Protein AF-A0A1H6BAW7-F1 (afdb_monomer_lite)

Radius of gyration: 17.95 Å; chains: 1; bounding box: 49×38×57 Å

Secondary structure (DSSP, 8-state):
-PPP---PPPP----S-----PPPHHHHHHHHHHHTT--S-TT-HHHHHSTTTTBTTB-SS--HHHHHHHHHHHHHTHHHHSSSS--HHHHHHHHHHHHHHHHHHTSTTSHHHHTT-S-HHHHHHHHHHHHHHHHHHHHHHT-TT-HHHHTHHHHHHHHHTT-

pLDDT: mean 87.82, std 19.39, range [33.88, 98.81]

Foldseek 3Di:
DDDDDDDDDDDDDDDDDDDDPQQALVNLLQLLCLQLVNHPPCVPPSVCVAPVNCVVVPPLDDDCVNLVSLVSSCVNCLVQLQDPDHDPSSVCSLVSNLVLLCQQQPDCPHVCNVVVSADPVRSVVSVLSSCLSVQLSVQSNVHPDSNCVSCVSVVVVCVVVVD

Structure (mmCIF, N/CA/C/O backbone):
data_AF-A0A1H6BAW7-F1
#
_entry.id   AF-A0A1H6BAW7-F1
#
loop_
_atom_site.group_PDB
_atom_site.id
_atom_site.type_symbol
_atom_site.label_atom_id
_atom_site.label_alt_id
_atom_site.label_comp_id
_atom_site.label_asym_id
_atom_site.label_entity_id
_atom_site.label_seq_id
_atom_site.pdbx_PDB_ins_code
_atom_site.Cartn_x
_atom_site.Cartn_y
_atom_site.Cartn_z
_atom_site.occupancy
_atom_site.B_iso_or_equiv
_atom_site.auth_seq_id
_atom_site.auth_comp_id
_atom_site.auth_asym_id
_atom_site.auth_atom_id
_atom_site.pdbx_PDB_model_num
ATOM 1 N N . MET A 1 1 ? 32.648 12.060 36.533 1.00 38.03 1 MET A N 1
ATOM 2 C CA . MET A 1 1 ? 31.286 12.636 36.517 1.00 38.03 1 MET A CA 1
ATOM 3 C C . MET A 1 1 ? 30.901 12.832 35.062 1.00 38.03 1 MET A C 1
ATOM 5 O O . MET A 1 1 ? 31.562 13.593 34.372 1.00 38.03 1 MET A O 1
ATOM 9 N N . ASN A 1 2 ? 29.931 12.046 34.593 1.00 34.12 2 ASN A N 1
ATOM 10 C CA . ASN A 1 2 ? 29.492 11.979 33.199 1.00 34.12 2 ASN A CA 1
ATOM 11 C C . ASN A 1 2 ? 28.632 13.197 32.838 1.00 34.12 2 ASN A C 1
ATOM 13 O O . ASN A 1 2 ? 27.555 13.373 33.407 1.00 34.12 2 ASN A O 1
ATOM 17 N N . GLY A 1 3 ? 29.090 14.001 31.878 1.00 37.56 3 GLY A N 1
ATOM 18 C CA . GLY A 1 3 ? 28.282 15.005 31.187 1.00 37.56 3 GLY A CA 1
ATOM 19 C C . GLY A 1 3 ? 27.719 14.408 29.900 1.00 37.56 3 GLY A C 1
ATOM 20 O O . GLY A 1 3 ? 28.471 13.902 29.074 1.00 37.56 3 GLY A O 1
ATOM 21 N N . ARG A 1 4 ? 26.391 14.416 29.766 1.00 41.66 4 ARG A N 1
ATOM 22 C CA . ARG A 1 4 ? 25.640 13.864 28.631 1.00 41.66 4 ARG A CA 1
ATOM 23 C C . ARG A 1 4 ? 25.943 14.640 27.347 1.00 41.66 4 ARG A C 1
ATOM 25 O O . ARG A 1 4 ? 25.762 15.853 27.308 1.00 41.66 4 ARG A O 1
ATOM 32 N N . GLN A 1 5 ? 26.334 13.919 26.302 1.00 40.78 5 GLN A N 1
ATOM 33 C CA . GLN A 1 5 ? 26.419 14.414 24.932 1.00 40.78 5 GLN A CA 1
ATOM 34 C C . GLN A 1 5 ? 25.052 14.194 24.273 1.00 40.78 5 GLN A C 1
ATOM 36 O O . GLN A 1 5 ? 24.594 13.063 24.121 1.00 40.78 5 GLN A O 1
ATOM 41 N N . THR A 1 6 ? 24.360 15.283 23.959 1.00 44.81 6 THR A N 1
ATOM 42 C CA . THR A 1 6 ? 23.111 15.291 23.199 1.00 44.81 6 THR A CA 1
ATOM 43 C C . THR A 1 6 ? 23.438 15.201 21.710 1.00 44.81 6 THR A C 1
ATOM 45 O O . THR A 1 6 ? 23.947 16.151 21.120 1.00 44.81 6 THR A O 1
ATOM 48 N N . ALA A 1 7 ? 23.146 14.062 21.084 1.00 35.69 7 ALA A N 1
ATOM 49 C CA . ALA A 1 7 ? 23.177 13.944 19.632 1.00 35.69 7 ALA A CA 1
ATOM 50 C C . ALA A 1 7 ? 21.877 14.534 19.059 1.00 35.69 7 ALA A C 1
ATOM 52 O O . ALA A 1 7 ? 20.829 13.897 19.079 1.00 35.69 7 ALA A O 1
ATOM 53 N N . ARG A 1 8 ? 21.941 15.785 18.590 1.00 39.53 8 ARG A N 1
ATOM 54 C CA . ARG A 1 8 ? 20.964 16.342 17.645 1.00 39.53 8 ARG A CA 1
ATOM 55 C C . ARG A 1 8 ? 21.322 15.814 16.255 1.00 39.53 8 ARG A C 1
ATOM 57 O O . ARG A 1 8 ? 22.422 16.091 15.784 1.00 39.53 8 ARG A O 1
ATOM 64 N N . GLN A 1 9 ? 20.424 15.063 15.622 1.00 36.38 9 GLN A N 1
ATOM 65 C CA . GLN A 1 9 ? 20.520 14.765 14.190 1.00 36.38 9 GLN A CA 1
ATOM 66 C C . GLN A 1 9 ? 20.111 15.997 13.362 1.00 36.38 9 GLN A C 1
ATOM 68 O O . GLN A 1 9 ? 19.348 16.833 13.858 1.00 36.38 9 GLN A O 1
ATOM 73 N N . PRO A 1 10 ?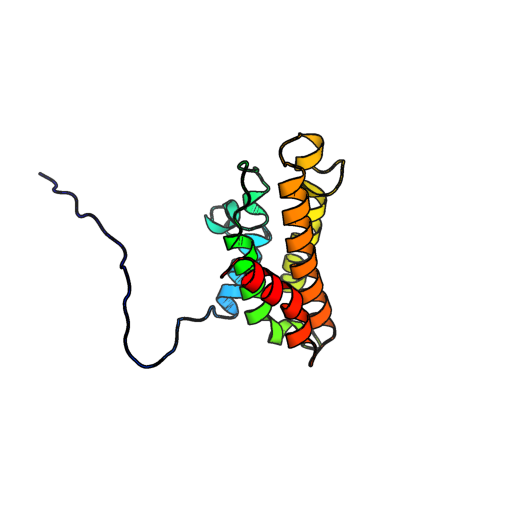 20.690 16.181 12.164 1.00 33.88 10 PRO A N 1
ATOM 74 C CA . PRO A 1 10 ? 20.901 17.507 11.609 1.00 33.88 10 PRO A CA 1
ATOM 75 C C . PRO A 1 10 ? 19.696 18.026 10.829 1.00 33.88 10 PRO A C 1
ATOM 77 O O . PRO A 1 10 ? 19.089 17.332 10.022 1.00 33.88 10 PRO A O 1
ATOM 80 N N . PHE A 1 11 ? 19.433 19.307 11.052 1.00 39.78 11 PHE A N 1
ATOM 81 C CA . PHE A 1 11 ? 18.702 20.209 10.176 1.00 39.78 11 PHE A CA 1
ATOM 82 C C . PHE A 1 11 ? 19.578 20.452 8.930 1.00 39.78 11 PHE A C 1
ATOM 84 O O . PHE A 1 11 ? 20.704 20.931 9.078 1.00 39.78 11 PHE A O 1
ATOM 91 N N . CYS A 1 12 ? 19.115 20.116 7.725 1.00 34.16 12 CYS A N 1
ATOM 92 C CA . CYS A 1 12 ? 19.874 20.327 6.486 1.00 34.16 12 CYS A CA 1
ATOM 93 C C . CYS A 1 12 ? 19.306 21.514 5.690 1.00 34.16 12 CYS A C 1
ATOM 95 O O . CYS A 1 12 ? 18.130 21.524 5.340 1.00 34.16 12 CYS A O 1
ATOM 97 N N . LEU A 1 13 ? 20.164 22.498 5.389 1.00 35.72 13 LEU A N 1
ATOM 98 C CA . LEU A 1 13 ? 19.946 23.573 4.411 1.00 35.72 13 LEU A CA 1
ATOM 99 C C . LEU A 1 13 ? 21.027 23.501 3.307 1.00 35.72 13 LEU A C 1
ATOM 101 O O . LEU A 1 13 ? 22.127 23.010 3.544 1.00 35.72 13 LEU A O 1
ATOM 105 N N . HIS A 1 14 ? 20.641 23.979 2.119 1.00 42.78 14 HIS A N 1
ATOM 106 C CA . HIS A 1 14 ? 21.155 23.787 0.746 1.00 42.78 14 HIS A CA 1
ATOM 107 C C . HIS A 1 14 ? 22.642 24.066 0.413 1.00 42.78 14 HIS A C 1
ATOM 109 O O . HIS A 1 14 ? 23.228 24.979 0.985 1.00 42.78 14 HIS A O 1
ATOM 115 N N . HIS A 1 15 ? 23.180 23.403 -0.635 1.00 38.00 15 HIS A N 1
ATOM 116 C CA . HIS A 1 15 ? 23.532 23.991 -1.959 1.00 38.00 15 HIS A CA 1
ATOM 117 C C . HIS A 1 15 ? 24.137 22.938 -2.936 1.00 38.00 15 HIS A C 1
ATOM 119 O O . HIS A 1 15 ? 25.044 22.207 -2.561 1.00 38.00 15 HIS A O 1
ATOM 125 N N . GLU A 1 16 ? 23.655 22.951 -4.191 1.00 40.66 16 GLU A N 1
ATOM 126 C CA . GLU A 1 16 ? 24.302 22.521 -5.460 1.00 40.66 16 GLU A CA 1
ATOM 127 C C . GLU A 1 16 ? 24.572 21.022 -5.758 1.00 40.66 16 GLU A C 1
ATOM 129 O O . GLU A 1 16 ? 25.552 20.441 -5.306 1.00 40.66 16 GLU A O 1
ATOM 134 N N . GLY A 1 17 ? 23.774 20.452 -6.682 1.00 37.72 17 GLY A N 1
ATOM 135 C CA . GLY A 1 17 ? 24.146 19.291 -7.515 1.00 37.72 17 GLY A CA 1
ATOM 136 C C . GLY A 1 17 ? 23.618 17.929 -7.045 1.00 37.72 17 GLY A C 1
ATOM 137 O O . GLY A 1 17 ? 24.345 17.146 -6.445 1.00 37.72 17 GLY A O 1
ATOM 138 N N . GLU A 1 18 ? 22.352 17.643 -7.348 1.00 39.22 18 GLU A N 1
ATOM 139 C CA . GLU A 1 18 ? 21.576 16.454 -6.959 1.00 39.22 18 GLU A CA 1
ATOM 140 C C . GLU A 1 18 ? 22.231 15.091 -7.268 1.00 39.22 18 GLU A C 1
ATOM 142 O O . GLU A 1 18 ? 22.489 14.744 -8.418 1.00 39.22 18 GLU A O 1
ATOM 147 N N . ARG A 1 19 ? 22.331 14.238 -6.242 1.00 40.66 19 ARG A N 1
ATOM 148 C CA . ARG A 1 19 ? 21.315 13.193 -6.025 1.00 40.66 19 ARG A CA 1
ATOM 149 C C . ARG A 1 19 ? 20.984 13.103 -4.540 1.00 40.66 19 ARG A C 1
ATOM 151 O O . ARG A 1 19 ? 21.831 12.760 -3.721 1.00 40.66 19 ARG A O 1
ATOM 158 N N . ILE A 1 20 ? 19.728 13.410 -4.234 1.00 52.44 20 ILE A N 1
ATOM 159 C CA . ILE A 1 20 ? 19.008 12.911 -3.062 1.00 52.44 20 ILE A CA 1
ATOM 160 C C . ILE A 1 20 ? 19.180 11.385 -3.086 1.00 52.44 20 ILE A C 1
ATOM 162 O O . ILE A 1 20 ? 19.072 10.792 -4.161 1.00 52.44 20 ILE A O 1
ATOM 166 N N . CYS A 1 21 ? 19.534 10.756 -1.963 1.00 47.44 21 CYS A N 1
ATOM 167 C CA . CYS A 1 21 ? 19.639 9.298 -1.877 1.00 47.44 21 CYS A CA 1
ATOM 168 C C . CYS A 1 21 ? 18.256 8.685 -2.143 1.00 47.44 21 CYS A C 1
ATOM 170 O O . CYS A 1 21 ? 17.476 8.510 -1.216 1.00 47.44 21 CYS A O 1
ATOM 172 N N . ALA A 1 22 ? 17.935 8.445 -3.412 1.00 76.12 22 ALA A N 1
ATOM 173 C CA . ALA A 1 22 ? 16.733 7.743 -3.822 1.00 76.12 22 ALA A CA 1
ATOM 174 C C . ALA A 1 22 ? 16.819 6.302 -3.310 1.00 76.12 22 ALA A C 1
ATOM 176 O O . ALA A 1 22 ? 17.879 5.678 -3.433 1.00 76.12 22 ALA A O 1
ATOM 177 N N . MET A 1 23 ? 15.718 5.803 -2.743 1.00 90.56 23 MET A N 1
ATOM 178 C CA . MET A 1 23 ? 15.564 4.409 -2.334 1.00 90.56 23 MET A CA 1
ATOM 179 C C . MET A 1 23 ? 16.001 3.480 -3.476 1.00 90.56 23 MET A C 1
ATOM 181 O O . MET A 1 23 ? 15.563 3.616 -4.621 1.00 90.56 23 MET A O 1
ATOM 185 N N . THR A 1 24 ? 16.899 2.545 -3.181 1.00 95.56 24 THR A N 1
ATOM 186 C CA . THR A 1 24 ? 17.325 1.521 -4.144 1.00 95.56 24 THR A CA 1
ATOM 187 C C . THR A 1 24 ? 16.257 0.436 -4.296 1.00 95.56 24 THR A C 1
ATOM 189 O O . THR A 1 24 ? 15.392 0.270 -3.437 1.00 95.56 24 THR A O 1
ATOM 192 N N . LYS A 1 25 ? 16.315 -0.358 -5.374 1.00 95.12 25 LYS A N 1
ATOM 193 C CA . LYS A 1 25 ? 15.367 -1.470 -5.578 1.00 95.12 25 LYS A CA 1
ATOM 194 C C . LYS A 1 25 ? 15.475 -2.524 -4.480 1.00 95.12 25 LYS A C 1
ATOM 196 O O . LYS A 1 25 ? 14.470 -3.101 -4.080 1.00 95.12 25 LYS A O 1
ATOM 201 N N . GLU A 1 26 ? 16.684 -2.793 -4.005 1.00 95.31 26 GLU A N 1
ATOM 202 C CA . GLU A 1 26 ? 16.945 -3.718 -2.908 1.00 95.31 26 GLU A CA 1
ATOM 203 C C . GLU A 1 26 ? 16.327 -3.204 -1.603 1.00 95.31 26 GLU A C 1
ATOM 205 O O . GLU A 1 26 ? 15.598 -3.944 -0.946 1.00 95.31 26 GLU A O 1
ATOM 210 N N . GLU A 1 27 ? 16.532 -1.926 -1.269 1.00 95.12 27 GLU A N 1
ATOM 211 C CA . GLU A 1 27 ? 15.889 -1.294 -0.109 1.00 95.12 27 GLU A CA 1
ATOM 212 C C . GLU A 1 27 ? 14.360 -1.310 -0.231 1.00 95.12 27 GLU A C 1
ATOM 214 O O . GLU A 1 27 ? 13.681 -1.660 0.733 1.00 95.12 27 GLU A O 1
ATOM 219 N N . ALA A 1 28 ? 13.814 -1.024 -1.417 1.00 97.06 28 ALA A N 1
ATOM 220 C CA . ALA A 1 28 ? 12.377 -1.069 -1.671 1.00 97.06 28 ALA A CA 1
ATOM 221 C C . ALA A 1 28 ? 11.790 -2.467 -1.429 1.00 97.06 28 ALA A C 1
ATOM 223 O O . ALA A 1 28 ? 10.727 -2.593 -0.824 1.00 97.06 28 ALA A O 1
ATOM 224 N N . LYS A 1 29 ? 12.489 -3.531 -1.847 1.00 96.75 29 LYS A N 1
ATOM 225 C CA . LYS A 1 29 ? 12.070 -4.920 -1.589 1.00 96.75 29 LYS A CA 1
ATOM 226 C C . LYS A 1 29 ? 12.093 -5.251 -0.097 1.00 96.75 29 LYS A C 1
ATOM 228 O O . LYS A 1 29 ? 11.137 -5.845 0.398 1.00 96.75 29 LYS A O 1
ATOM 233 N N . GLU A 1 30 ? 13.138 -4.862 0.629 1.00 95.62 30 GLU A N 1
ATOM 234 C CA . GLU A 1 30 ? 13.229 -5.120 2.073 1.00 95.62 30 GLU A CA 1
ATOM 235 C C . GLU A 1 30 ? 12.175 -4.342 2.873 1.00 95.62 30 GLU A C 1
ATOM 237 O O . GLU A 1 30 ? 11.533 -4.887 3.780 1.00 95.62 30 GLU A O 1
ATOM 242 N N . LEU A 1 31 ? 11.919 -3.087 2.497 1.00 96.25 31 LEU A N 1
ATOM 243 C CA . LEU A 1 31 ? 10.838 -2.302 3.084 1.00 96.25 31 LEU A CA 1
ATOM 244 C C . LEU A 1 31 ? 9.479 -2.913 2.747 1.00 96.25 31 LEU A C 1
ATOM 246 O O 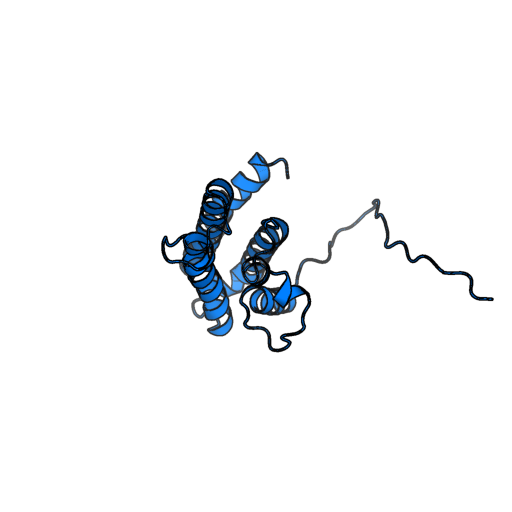. LEU A 1 31 ? 8.678 -3.128 3.655 1.00 96.25 31 LEU A O 1
ATOM 250 N N . LEU A 1 32 ? 9.232 -3.300 1.493 1.00 97.81 32 LEU A N 1
ATOM 251 C CA . LEU A 1 32 ? 7.986 -3.957 1.096 1.00 97.81 32 LEU A CA 1
ATOM 252 C C . LEU A 1 32 ? 7.693 -5.184 1.973 1.00 97.81 32 LEU A C 1
ATOM 254 O O . LEU A 1 32 ? 6.580 -5.328 2.486 1.00 97.81 32 LEU A O 1
ATOM 258 N N . LYS A 1 33 ? 8.705 -6.025 2.223 1.00 97.00 33 LYS A N 1
ATOM 259 C CA . LYS A 1 33 ? 8.591 -7.174 3.134 1.00 97.00 33 LYS A CA 1
ATOM 260 C C . LYS A 1 33 ? 8.242 -6.752 4.561 1.00 97.00 33 LYS A C 1
ATOM 262 O O . LYS A 1 33 ? 7.402 -7.398 5.190 1.00 97.00 33 LYS A O 1
ATOM 267 N N . CYS A 1 34 ? 8.839 -5.675 5.078 1.00 96.38 34 CYS A N 1
ATOM 268 C CA . CYS A 1 34 ? 8.486 -5.133 6.394 1.00 96.38 34 CYS A CA 1
ATOM 269 C C . CYS A 1 34 ? 7.013 -4.703 6.449 1.00 96.38 34 CYS A C 1
ATOM 271 O O . CYS A 1 34 ? 6.301 -5.090 7.376 1.00 96.38 34 CYS A O 1
ATOM 273 N N . HIS A 1 35 ? 6.535 -3.959 5.446 1.00 97.25 35 HIS A N 1
ATOM 274 C CA . HIS A 1 35 ? 5.139 -3.514 5.376 1.00 97.25 35 HIS A CA 1
ATOM 275 C C . HIS A 1 35 ? 4.147 -4.676 5.229 1.00 97.25 35 HIS A C 1
ATOM 277 O O . HIS A 1 35 ? 3.013 -4.552 5.689 1.00 97.25 35 HIS A O 1
ATOM 283 N N . ALA A 1 36 ? 4.570 -5.788 4.623 1.00 96.88 36 ALA A N 1
ATOM 284 C CA . ALA A 1 36 ? 3.746 -6.962 4.343 1.00 96.88 36 ALA A CA 1
ATOM 285 C C . ALA A 1 36 ? 3.757 -8.048 5.437 1.00 96.88 36 ALA A C 1
ATOM 287 O O . ALA A 1 36 ? 3.129 -9.089 5.252 1.00 96.88 36 ALA A O 1
ATOM 288 N N . PHE A 1 37 ? 4.470 -7.851 6.553 1.00 92.88 37 PHE A N 1
ATOM 289 C CA . PHE A 1 37 ? 4.779 -8.917 7.523 1.00 92.88 37 PHE A CA 1
ATOM 290 C C . PHE A 1 37 ? 5.497 -10.142 6.915 1.00 92.88 37 PHE A C 1
ATOM 292 O O . PHE A 1 37 ? 5.344 -11.263 7.400 1.00 92.88 37 PHE A O 1
ATOM 299 N N . ALA A 1 38 ? 6.299 -9.936 5.872 1.00 91.12 38 ALA A N 1
ATOM 300 C CA . ALA A 1 38 ? 7.040 -10.992 5.180 1.00 91.12 38 ALA A CA 1
ATOM 301 C C . ALA A 1 38 ? 8.557 -10.949 5.441 1.00 91.12 38 ALA A C 1
ATOM 303 O O . ALA A 1 38 ? 9.295 -11.761 4.896 1.00 91.12 38 ALA A O 1
ATOM 304 N N . HIS A 1 39 ? 9.036 -9.996 6.245 1.00 88.06 39 HIS A N 1
ATOM 305 C CA . HIS A 1 39 ? 10.458 -9.843 6.546 1.00 88.06 39 HIS A CA 1
ATOM 306 C C . HIS A 1 39 ? 10.928 -10.859 7.603 1.00 88.06 39 HIS A C 1
ATOM 308 O O . HIS A 1 39 ? 10.250 -11.077 8.608 1.00 88.06 39 HIS A O 1
ATOM 314 N N . ASP A 1 40 ? 12.118 -11.437 7.414 1.00 83.00 40 ASP A N 1
ATOM 315 C CA . ASP A 1 40 ? 12.655 -12.501 8.282 1.00 83.00 40 ASP A CA 1
ATOM 316 C C . ASP A 1 40 ? 12.933 -12.024 9.717 1.00 83.00 40 ASP A C 1
ATOM 318 O O . ASP A 1 40 ? 12.764 -12.759 10.692 1.00 83.00 40 ASP A O 1
ATOM 322 N N . ASN A 1 41 ? 13.366 -10.769 9.863 1.00 83.62 41 ASN A N 1
ATOM 323 C CA . ASN A 1 41 ? 13.563 -10.150 11.171 1.00 83.62 41 ASN A CA 1
ATOM 324 C C . ASN A 1 41 ? 12.243 -9.611 11.745 1.00 83.62 41 ASN A C 1
ATOM 326 O O . ASN A 1 41 ? 11.899 -8.447 11.525 1.00 83.62 41 ASN A O 1
ATOM 330 N N . ILE A 1 42 ? 11.567 -10.442 12.539 1.00 74.38 42 ILE A N 1
ATOM 331 C CA . ILE A 1 42 ? 10.304 -10.113 13.221 1.00 74.38 42 ILE A CA 1
ATOM 332 C C . ILE A 1 42 ? 10.410 -8.980 14.254 1.00 74.38 42 ILE A C 1
ATOM 334 O O . ILE A 1 42 ? 9.401 -8.378 14.614 1.00 74.38 42 ILE A O 1
ATOM 338 N N . GLU A 1 43 ? 11.623 -8.669 14.716 1.00 74.94 43 GLU A N 1
ATOM 339 C CA . GLU A 1 43 ? 11.890 -7.600 15.686 1.00 74.94 43 GLU A CA 1
ATOM 340 C C . GLU A 1 43 ? 12.235 -6.264 15.009 1.00 74.94 43 GLU A C 1
ATOM 342 O O . GLU A 1 43 ? 12.532 -5.280 15.689 1.00 74.94 43 GLU A O 1
ATOM 347 N N . SER A 1 44 ? 12.204 -6.205 13.671 1.00 78.38 44 SER A N 1
ATOM 348 C CA . SER A 1 44 ? 12.377 -4.957 12.926 1.00 78.38 44 SER A CA 1
ATOM 349 C C . SER A 1 44 ? 11.347 -3.922 13.386 1.00 78.38 44 SER A C 1
ATOM 351 O O . SER A 1 44 ? 10.136 -4.165 13.345 1.00 78.38 44 SER A O 1
ATOM 353 N N . GLU A 1 45 ? 11.820 -2.736 13.780 1.00 83.94 45 GLU A N 1
ATOM 354 C CA . GLU A 1 45 ? 10.953 -1.603 14.125 1.00 83.94 45 GLU A CA 1
ATOM 355 C C . GLU A 1 45 ? 9.972 -1.309 12.985 1.00 83.94 45 GLU A C 1
ATOM 357 O O . GLU A 1 45 ? 8.783 -1.084 13.221 1.00 83.94 45 GLU A O 1
ATOM 362 N N . LYS A 1 46 ? 10.438 -1.436 11.736 1.00 88.00 46 LYS A N 1
ATOM 363 C CA . LYS A 1 46 ? 9.608 -1.203 10.561 1.00 88.00 46 LYS A CA 1
ATOM 364 C C . LYS A 1 46 ? 8.554 -2.281 10.337 1.00 88.00 46 LYS A C 1
ATOM 366 O O . LYS A 1 46 ? 7.480 -1.976 9.840 1.00 88.00 46 LYS A O 1
ATOM 371 N N . MET A 1 47 ? 8.799 -3.520 10.750 1.00 86.50 47 MET A N 1
ATOM 372 C CA . MET A 1 47 ? 7.782 -4.572 10.677 1.00 86.50 47 MET A CA 1
ATOM 373 C C . MET A 1 47 ? 6.650 -4.327 11.683 1.00 86.50 47 MET A C 1
ATOM 375 O O . MET A 1 47 ? 5.487 -4.577 11.383 1.00 86.50 47 MET A O 1
ATOM 379 N N . ARG A 1 48 ? 6.969 -3.773 12.860 1.00 86.94 48 ARG A N 1
ATOM 380 C CA . ARG A 1 48 ? 5.967 -3.409 13.876 1.00 86.94 48 ARG A CA 1
ATOM 381 C C . ARG A 1 48 ? 5.206 -2.132 13.527 1.00 86.94 48 ARG A C 1
ATOM 383 O O . ARG A 1 48 ? 4.026 -2.039 13.842 1.00 86.94 48 ARG A O 1
ATOM 390 N N . GLY A 1 49 ? 5.880 -1.157 12.920 1.00 90.31 49 GLY A N 1
ATOM 391 C CA . GLY A 1 49 ? 5.327 0.169 12.632 1.00 90.31 49 GLY A CA 1
ATOM 392 C C . GLY A 1 49 ? 4.920 0.417 11.180 1.00 90.31 49 GLY A C 1
ATOM 393 O O . GLY A 1 49 ? 4.380 1.480 10.907 1.00 90.31 49 GLY A O 1
ATOM 394 N N . GLY A 1 50 ? 5.190 -0.508 10.255 1.00 94.69 50 GLY A N 1
ATOM 395 C CA . GLY A 1 50 ? 4.867 -0.387 8.829 1.00 94.69 50 GLY A CA 1
ATOM 396 C C . GLY A 1 50 ? 3.366 -0.472 8.548 1.00 94.69 50 GLY A C 1
ATOM 397 O O . GLY A 1 50 ? 2.555 -0.526 9.465 1.00 94.69 50 GLY A O 1
ATOM 398 N N . PHE A 1 51 ? 2.970 -0.523 7.277 1.00 97.81 51 PHE A N 1
ATOM 399 C CA . PHE A 1 51 ? 1.556 -0.375 6.899 1.00 97.81 51 PHE A CA 1
ATOM 400 C C . PHE A 1 51 ? 0.624 -1.450 7.488 1.00 97.81 51 PHE A C 1
ATOM 402 O O . PHE A 1 51 ? -0.414 -1.110 8.044 1.00 97.81 51 PHE A O 1
ATOM 409 N N . LEU A 1 52 ? 0.975 -2.742 7.436 1.00 97.38 52 LEU A N 1
ATOM 410 C CA . LEU A 1 52 ? 0.205 -3.757 8.175 1.00 97.38 52 LEU A CA 1
ATOM 411 C C . LEU A 1 52 ? 0.515 -3.744 9.680 1.00 97.38 52 LEU A C 1
ATOM 413 O O . LEU A 1 52 ? -0.365 -4.041 10.489 1.00 97.38 52 LEU A O 1
ATOM 417 N N . GLY A 1 53 ? 1.743 -3.367 10.046 1.00 95.50 53 GLY A N 1
ATOM 418 C CA . GLY A 1 53 ? 2.202 -3.202 11.428 1.00 95.50 53 GLY A CA 1
ATOM 419 C C . GLY A 1 53 ? 1.309 -2.269 12.244 1.00 95.50 53 GLY A C 1
ATOM 420 O O . GLY A 1 53 ? 0.809 -2.654 13.300 1.00 95.50 53 GLY A O 1
ATOM 421 N N . MET A 1 54 ? 1.006 -1.087 11.700 1.00 96.25 54 MET A N 1
ATOM 422 C CA . MET A 1 54 ? 0.157 -0.085 12.349 1.00 96.25 54 MET A CA 1
ATOM 423 C C . MET A 1 54 ? -1.282 -0.564 12.568 1.00 96.25 54 MET A C 1
ATOM 425 O O . MET A 1 54 ? -1.970 -0.030 13.432 1.00 96.25 54 MET A O 1
ATOM 429 N N . LEU A 1 55 ? -1.742 -1.575 11.821 1.00 96.88 55 LEU A N 1
ATOM 430 C CA . LEU A 1 55 ? -3.077 -2.159 11.962 1.00 96.88 55 LEU A CA 1
ATOM 431 C C . LEU A 1 55 ? -3.115 -3.295 12.997 1.00 96.88 55 LEU A C 1
ATOM 433 O O . LEU A 1 55 ? -4.204 -3.730 13.388 1.00 96.88 55 LEU A O 1
ATOM 437 N N . ARG A 1 56 ? -1.959 -3.811 13.448 1.00 91.69 56 ARG A N 1
ATOM 438 C CA . ARG A 1 56 ? -1.904 -4.974 14.344 1.00 91.69 56 ARG A CA 1
ATOM 439 C C . ARG A 1 56 ? -0.671 -4.991 15.279 1.00 91.69 56 ARG A C 1
ATOM 441 O O . ARG A 1 56 ? 0.369 -5.529 14.901 1.00 91.69 56 ARG A O 1
ATOM 448 N N . PRO A 1 57 ? -0.825 -4.584 16.557 1.00 92.56 57 PRO A N 1
ATOM 449 C CA . PRO A 1 57 ? -2.040 -4.023 17.150 1.00 92.56 57 PRO A CA 1
ATOM 450 C C . PRO A 1 57 ? -2.323 -2.617 16.611 1.00 92.56 57 PRO A C 1
ATOM 452 O O . PRO A 1 57 ? -1.398 -1.841 16.402 1.00 92.56 57 PRO A O 1
ATOM 455 N N . PHE A 1 58 ? -3.603 -2.282 16.434 1.00 96.50 58 PHE A N 1
ATOM 456 C CA . PHE A 1 58 ? -3.987 -0.931 16.036 1.00 96.50 58 PHE A CA 1
ATOM 457 C C . PHE A 1 58 ? -3.740 0.064 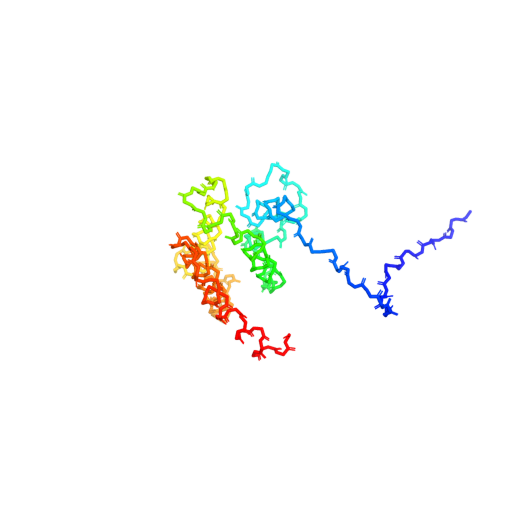17.174 1.00 96.50 58 PHE A C 1
ATOM 459 O O . PHE A 1 58 ? -4.233 -0.129 18.287 1.00 96.50 58 PHE A O 1
ATOM 466 N N . GLY A 1 59 ? -2.963 1.111 16.887 1.00 94.31 59 GLY A N 1
ATOM 467 C CA . GLY A 1 59 ? -2.559 2.132 17.860 1.00 94.31 59 GLY A CA 1
ATOM 468 C C . GLY A 1 59 ? -3.562 3.271 18.062 1.00 94.31 59 GLY A C 1
ATOM 469 O O . GLY A 1 59 ? -3.315 4.138 18.894 1.00 94.31 59 GLY A O 1
ATOM 470 N N . GLY A 1 60 ? -4.673 3.281 17.319 1.00 95.94 60 GLY A N 1
ATOM 471 C CA . GLY A 1 60 ? -5.692 4.336 17.362 1.00 95.94 60 GLY A CA 1
ATOM 472 C C . GLY A 1 60 ? -5.535 5.407 16.282 1.00 95.94 60 GLY A C 1
ATOM 473 O O . GLY A 1 60 ? -6.499 6.113 16.002 1.00 95.94 60 GLY A O 1
ATOM 474 N N . GLU A 1 61 ? -4.374 5.493 15.629 1.00 96.50 61 GLU A N 1
ATOM 475 C CA . GLU A 1 61 ? -4.110 6.438 14.541 1.00 96.50 61 GLU A CA 1
ATOM 476 C C . GLU A 1 61 ? -3.513 5.746 13.314 1.00 96.50 61 GLU A C 1
ATOM 478 O O . GLU A 1 61 ? -2.852 4.710 13.420 1.00 96.50 61 GLU A O 1
ATOM 483 N N . LEU A 1 62 ? -3.770 6.336 12.147 1.00 97.88 62 LEU A N 1
ATOM 484 C CA . LEU A 1 62 ? -3.189 5.929 10.875 1.00 97.88 62 LEU A CA 1
ATOM 485 C C . LEU A 1 62 ? -1.983 6.814 10.581 1.00 97.88 62 LEU A C 1
ATOM 487 O O . LEU A 1 62 ? -2.096 8.037 10.576 1.00 97.88 62 LEU A O 1
ATOM 491 N N . ASP A 1 63 ? -0.838 6.195 10.319 1.00 97.12 63 ASP A N 1
ATOM 492 C CA . ASP A 1 63 ? 0.373 6.921 9.956 1.00 97.12 63 ASP A CA 1
ATOM 493 C C . ASP A 1 63 ? 0.492 7.011 8.431 1.00 97.12 63 ASP A C 1
ATOM 495 O O . ASP A 1 63 ? 0.952 6.075 7.774 1.00 97.12 63 ASP A O 1
ATOM 499 N N . GLU A 1 64 ? 0.082 8.149 7.872 1.00 97.25 64 GLU A N 1
ATOM 500 C CA . GLU A 1 64 ? 0.093 8.430 6.428 1.00 97.25 64 GLU A CA 1
ATOM 501 C C . GLU A 1 64 ? 1.492 8.287 5.803 1.00 97.25 64 GLU A C 1
ATOM 503 O O . GLU A 1 64 ? 1.628 7.910 4.639 1.00 97.25 64 GLU A O 1
ATOM 508 N N . ARG A 1 65 ? 2.565 8.453 6.591 1.00 97.06 65 ARG A N 1
ATOM 509 C CA . ARG A 1 65 ? 3.942 8.224 6.117 1.00 97.06 65 ARG A CA 1
ATOM 510 C C . ARG A 1 65 ? 4.152 6.791 5.628 1.00 97.06 65 ARG A C 1
ATOM 512 O O . ARG A 1 65 ? 4.892 6.585 4.674 1.00 97.06 65 ARG A O 1
ATOM 519 N N . ASN A 1 66 ? 3.480 5.808 6.235 1.00 97.88 66 ASN A N 1
ATOM 520 C CA . ASN A 1 66 ? 3.547 4.421 5.773 1.00 97.88 66 ASN A CA 1
ATOM 521 C C . ASN A 1 66 ? 2.854 4.219 4.421 1.00 97.88 66 ASN A C 1
ATOM 523 O O . ASN A 1 66 ? 3.245 3.319 3.683 1.00 97.88 66 ASN A O 1
ATOM 527 N N . PHE A 1 67 ? 1.816 5.002 4.113 1.00 98.50 67 PHE A N 1
ATOM 528 C CA . PHE A 1 67 ? 1.155 4.966 2.810 1.00 98.50 67 PHE A CA 1
ATOM 529 C C . PHE A 1 67 ? 2.040 5.600 1.731 1.00 98.50 67 PHE A C 1
ATOM 531 O O . PHE A 1 67 ? 2.264 4.982 0.692 1.00 98.50 67 PHE A O 1
ATOM 538 N N . HIS A 1 68 ? 2.616 6.774 2.000 1.00 98.12 68 HIS A N 1
ATOM 539 C CA . HIS A 1 68 ? 3.550 7.419 1.072 1.00 98.12 68 HIS A CA 1
ATOM 540 C C . HIS A 1 68 ? 4.748 6.531 0.739 1.00 98.12 68 HIS A C 1
ATOM 542 O O . HIS A 1 68 ? 5.104 6.396 -0.427 1.00 98.12 68 HIS A O 1
ATOM 548 N N . GLU A 1 69 ? 5.327 5.872 1.742 1.00 98.00 69 GLU A N 1
ATOM 549 C CA . GLU A 1 69 ? 6.447 4.958 1.526 1.00 98.00 69 GLU A CA 1
ATOM 550 C C . GLU A 1 69 ? 6.039 3.721 0.715 1.00 98.00 69 GLU A C 1
ATOM 552 O O . GLU A 1 69 ? 6.817 3.264 -0.114 1.00 98.00 69 GLU A O 1
ATOM 557 N N . LEU A 1 70 ? 4.806 3.208 0.863 1.00 98.12 70 LEU A N 1
ATOM 558 C CA . LEU A 1 70 ? 4.300 2.166 -0.041 1.00 98.12 70 LEU A CA 1
ATOM 559 C C . LEU A 1 70 ? 4.226 2.651 -1.488 1.00 98.12 70 LEU A C 1
ATOM 561 O O . LEU A 1 70 ? 4.608 1.910 -2.391 1.00 98.12 70 LEU A O 1
ATOM 565 N N . MET A 1 71 ? 3.751 3.875 -1.718 1.00 98.62 71 MET A N 1
ATOM 566 C CA . MET A 1 71 ? 3.678 4.434 -3.068 1.00 98.62 71 MET A CA 1
ATOM 567 C C . MET A 1 71 ? 5.069 4.686 -3.661 1.00 98.62 71 MET A C 1
ATOM 569 O O . MET A 1 71 ? 5.282 4.386 -4.834 1.00 98.62 71 MET A O 1
ATOM 573 N N . GLU A 1 72 ? 6.031 5.138 -2.854 1.00 98.12 72 GLU A N 1
ATOM 574 C CA . GLU A 1 72 ? 7.438 5.269 -3.257 1.00 98.12 72 GLU A CA 1
ATOM 575 C C . GLU A 1 72 ? 8.057 3.905 -3.603 1.00 98.12 72 GLU A C 1
ATOM 577 O O . GLU A 1 72 ? 8.687 3.760 -4.649 1.00 98.12 72 GLU A O 1
ATOM 582 N N . ILE A 1 73 ? 7.816 2.873 -2.785 1.00 98.44 73 ILE A N 1
ATOM 583 C CA . ILE A 1 73 ? 8.244 1.493 -3.064 1.00 98.44 73 ILE A CA 1
ATOM 584 C C . ILE A 1 73 ? 7.683 1.014 -4.408 1.00 98.44 73 ILE A C 1
ATOM 586 O O . ILE A 1 73 ? 8.420 0.438 -5.208 1.00 98.44 73 ILE A O 1
ATOM 590 N N . VAL A 1 74 ? 6.392 1.246 -4.675 1.00 98.44 74 VAL A N 1
ATOM 591 C CA . VAL A 1 74 ? 5.761 0.861 -5.949 1.00 98.44 74 VAL A CA 1
ATOM 592 C C . VAL A 1 74 ? 6.382 1.628 -7.121 1.00 98.44 74 VAL A C 1
ATOM 594 O O . VAL A 1 74 ? 6.627 1.026 -8.163 1.00 98.44 74 VAL A O 1
ATOM 597 N N . GLU A 1 75 ? 6.706 2.913 -6.959 1.00 97.75 75 GLU A N 1
ATOM 598 C CA . GLU A 1 75 ? 7.381 3.716 -7.991 1.00 97.75 75 GLU A CA 1
ATOM 599 C C . GLU A 1 75 ? 8.800 3.212 -8.287 1.00 97.75 75 GLU A C 1
ATOM 601 O O . GLU A 1 75 ? 9.159 3.027 -9.451 1.00 97.75 75 GLU A O 1
ATOM 606 N N . VAL A 1 76 ? 9.587 2.892 -7.256 1.00 97.75 76 VAL A N 1
ATOM 607 C CA . VAL A 1 76 ? 10.939 2.323 -7.403 1.00 97.75 76 VAL A CA 1
ATOM 608 C C . VAL A 1 76 ? 10.904 0.938 -8.060 1.00 97.75 76 VAL A C 1
ATOM 610 O O . VAL A 1 76 ? 11.797 0.583 -8.840 1.00 97.75 76 VAL A O 1
ATOM 613 N N . LEU A 1 77 ? 9.873 0.144 -7.761 1.00 97.50 77 LEU A N 1
ATOM 614 C CA . LEU A 1 77 ? 9.683 -1.197 -8.312 1.00 97.50 77 LEU A CA 1
ATOM 615 C C . LEU A 1 77 ? 8.909 -1.217 -9.637 1.00 97.50 77 LEU A C 1
ATOM 617 O O . LEU A 1 77 ? 8.747 -2.300 -10.196 1.00 97.50 77 LEU A O 1
ATOM 621 N N . ALA A 1 78 ? 8.488 -0.072 -10.182 1.00 97.12 78 ALA A N 1
ATOM 622 C CA . ALA A 1 78 ? 7.673 -0.008 -11.398 1.00 97.12 78 ALA A CA 1
ATOM 623 C C . ALA A 1 78 ? 8.304 -0.775 -12.572 1.00 97.12 78 ALA A C 1
ATOM 625 O O . ALA A 1 78 ? 7.652 -1.616 -13.181 1.00 97.12 78 ALA A O 1
ATOM 626 N N . ASP A 1 79 ? 9.608 -0.593 -12.808 1.00 95.00 79 ASP A N 1
ATOM 627 C CA . ASP A 1 79 ? 10.340 -1.322 -13.855 1.00 95.00 79 ASP A CA 1
ATOM 628 C C . ASP A 1 79 ? 10.361 -2.850 -13.647 1.00 95.00 79 ASP A C 1
ATOM 630 O O . ASP A 1 79 ? 10.625 -3.590 -14.590 1.00 95.00 79 ASP A O 1
ATOM 634 N N . GLU A 1 80 ? 10.209 -3.341 -12.413 1.00 95.31 80 GLU A N 1
ATOM 635 C CA . GLU A 1 80 ? 10.130 -4.779 -12.121 1.00 95.31 80 GLU A CA 1
ATOM 636 C C . GLU A 1 80 ? 8.704 -5.311 -12.321 1.00 95.31 80 GLU A C 1
ATOM 638 O O . GLU A 1 80 ? 8.541 -6.466 -12.705 1.00 95.31 80 GLU A O 1
ATOM 643 N N . LEU A 1 81 ? 7.691 -4.476 -12.072 1.00 96.62 81 LEU A N 1
ATOM 644 C CA . LEU A 1 81 ? 6.273 -4.821 -12.201 1.00 96.62 81 LEU A CA 1
ATOM 645 C C . LEU A 1 81 ? 5.784 -4.787 -13.655 1.00 96.62 81 LEU A C 1
ATOM 647 O O . LEU A 1 81 ? 4.957 -5.610 -14.023 1.00 96.62 81 LEU A O 1
ATOM 651 N N . GLU A 1 82 ? 6.336 -3.896 -14.482 1.00 95.56 82 GLU A N 1
ATOM 652 C CA . GLU A 1 82 ? 5.992 -3.755 -15.908 1.00 95.56 82 GLU A CA 1
ATOM 653 C C . GLU A 1 82 ? 6.601 -4.857 -16.801 1.00 95.56 82 GLU A C 1
ATOM 655 O O . GLU A 1 82 ? 6.317 -4.938 -17.998 1.00 95.56 82 GLU A O 1
ATOM 660 N N . ARG A 1 83 ? 7.464 -5.718 -16.246 1.00 91.81 83 ARG A N 1
ATOM 661 C CA . ARG A 1 83 ? 8.096 -6.820 -16.985 1.00 91.81 83 ARG A CA 1
ATOM 662 C C . ARG A 1 83 ? 7.120 -7.969 -17.220 1.00 91.81 83 ARG A C 1
ATOM 664 O O . ARG A 1 83 ? 6.229 -8.234 -16.426 1.00 91.81 83 ARG A O 1
ATOM 671 N N . GLY A 1 84 ? 7.383 -8.752 -18.269 1.00 86.44 84 GLY A N 1
ATOM 672 C CA . GLY A 1 84 ? 6.599 -9.955 -18.582 1.00 86.44 84 GLY A CA 1
ATOM 673 C C . GLY A 1 84 ? 6.671 -11.073 -17.529 1.00 86.44 84 GLY A C 1
ATOM 674 O O . GLY A 1 84 ? 5.856 -11.991 -17.565 1.00 86.44 84 GLY A O 1
ATOM 675 N N . GLU A 1 85 ? 7.622 -11.004 -16.593 1.00 93.06 85 GLU A N 1
ATOM 676 C CA . GLU A 1 85 ? 7.718 -11.887 -15.430 1.00 93.06 85 GLU A CA 1
ATOM 677 C C . GLU A 1 85 ? 7.951 -11.042 -14.175 1.00 93.06 85 GLU A C 1
ATOM 679 O O . GLU A 1 85 ? 8.883 -10.238 -14.128 1.00 93.06 85 GLU A O 1
ATOM 684 N N . VAL A 1 86 ? 7.121 -11.259 -13.153 1.00 95.00 86 VAL A N 1
ATOM 685 C CA . VAL A 1 86 ? 7.191 -10.554 -11.869 1.00 95.00 86 VAL A CA 1
ATOM 686 C C . VAL A 1 86 ? 7.632 -11.522 -10.782 1.00 95.00 86 VAL A C 1
ATOM 688 O O . VAL A 1 86 ? 7.156 -12.658 -10.702 1.00 95.00 86 VAL A O 1
ATOM 691 N N . ASP A 1 87 ? 8.538 -11.065 -9.918 1.00 95.75 87 ASP A N 1
ATOM 692 C CA . ASP A 1 87 ? 8.986 -11.844 -8.770 1.00 95.75 87 ASP A CA 1
ATOM 693 C C . ASP A 1 87 ? 7.793 -12.212 -7.869 1.00 95.75 87 ASP A C 1
ATOM 695 O O . ASP A 1 87 ? 7.034 -11.359 -7.396 1.00 95.75 87 ASP A O 1
ATOM 699 N N . ARG A 1 88 ? 7.639 -13.514 -7.611 1.00 97.06 88 ARG A N 1
ATOM 700 C CA . ARG A 1 88 ? 6.549 -14.059 -6.797 1.00 97.06 88 ARG A CA 1
ATOM 701 C C . ARG A 1 88 ? 6.527 -13.478 -5.383 1.00 97.06 88 ARG A C 1
ATOM 703 O O . ARG A 1 88 ? 5.447 -13.323 -4.824 1.00 97.06 88 ARG A O 1
ATOM 710 N N . GLU A 1 89 ? 7.682 -13.211 -4.782 1.00 96.88 89 GLU A N 1
ATOM 711 C CA . GLU A 1 89 ? 7.787 -12.649 -3.435 1.00 96.88 89 GLU A CA 1
ATOM 712 C C . GLU A 1 89 ? 7.301 -11.196 -3.397 1.00 96.88 89 GLU A C 1
ATOM 714 O O . GLU A 1 89 ? 6.538 -10.835 -2.499 1.00 96.88 89 GLU A O 1
ATOM 719 N N . ILE A 1 90 ? 7.650 -10.392 -4.410 1.00 97.69 90 ILE A N 1
ATOM 720 C CA . ILE A 1 90 ? 7.129 -9.024 -4.566 1.00 97.69 90 ILE A CA 1
ATOM 721 C C . ILE A 1 90 ? 5.606 -9.071 -4.684 1.00 97.69 90 ILE A C 1
ATOM 723 O O . ILE A 1 90 ? 4.903 -8.413 -3.916 1.00 97.69 90 ILE A O 1
ATOM 727 N N . MET A 1 91 ? 5.085 -9.907 -5.588 1.00 97.81 91 MET A N 1
ATOM 728 C CA . MET A 1 91 ? 3.642 -10.026 -5.797 1.00 97.81 91 MET A CA 1
ATOM 729 C C . MET A 1 91 ? 2.914 -10.524 -4.541 1.00 97.81 91 MET A C 1
ATOM 731 O O . MET A 1 91 ? 1.844 -10.018 -4.205 1.00 97.81 91 MET A O 1
ATOM 735 N N . ALA A 1 92 ? 3.495 -11.482 -3.812 1.00 98.31 92 ALA A N 1
ATOM 736 C CA . ALA A 1 92 ? 2.936 -11.974 -2.557 1.00 98.31 92 ALA A CA 1
ATOM 737 C C . ALA A 1 92 ? 2.850 -10.870 -1.493 1.00 98.31 92 ALA A C 1
ATOM 739 O O . ALA A 1 92 ? 1.851 -10.804 -0.777 1.00 98.31 92 ALA A O 1
ATOM 740 N N . CYS A 1 93 ? 3.849 -9.985 -1.413 1.00 98.56 93 CYS A N 1
ATOM 741 C CA . CYS A 1 93 ? 3.819 -8.847 -0.499 1.00 98.56 93 CYS A CA 1
ATOM 742 C C . CYS A 1 93 ? 2.753 -7.820 -0.900 1.00 98.56 93 CYS A C 1
ATOM 744 O O . CYS A 1 93 ? 1.934 -7.450 -0.061 1.00 98.56 93 CYS A O 1
ATOM 746 N N . LEU A 1 94 ? 2.715 -7.401 -2.172 1.00 98.62 94 LEU A N 1
ATOM 747 C CA . LEU A 1 94 ? 1.727 -6.436 -2.677 1.00 98.62 94 LEU A CA 1
ATOM 748 C C . LEU A 1 94 ? 0.294 -6.943 -2.456 1.00 98.62 94 LEU A C 1
ATOM 750 O O . LEU A 1 94 ? -0.535 -6.253 -1.862 1.00 98.62 94 LEU A O 1
ATOM 754 N N . TRP A 1 95 ? 0.029 -8.193 -2.849 1.00 98.44 95 TRP A N 1
ATOM 755 C CA . TRP A 1 95 ? -1.264 -8.840 -2.632 1.00 98.44 95 TRP A CA 1
ATOM 756 C C . TRP A 1 95 ? -1.590 -9.001 -1.144 1.00 98.44 95 TRP A C 1
ATOM 758 O O . TRP A 1 95 ? -2.717 -8.744 -0.722 1.00 98.44 95 TRP A O 1
ATOM 768 N N . GLY A 1 96 ? -0.607 -9.410 -0.337 1.00 98.31 96 GLY A N 1
ATOM 769 C CA . GLY A 1 96 ? -0.754 -9.589 1.104 1.00 98.31 96 GLY A CA 1
ATOM 770 C C . GLY A 1 96 ? -1.155 -8.299 1.814 1.00 98.31 96 GLY A C 1
ATOM 771 O O . GLY A 1 96 ? -2.087 -8.320 2.616 1.00 98.31 96 GLY A O 1
ATOM 772 N N . ILE A 1 97 ? -0.519 -7.174 1.475 1.00 98.62 97 ILE A N 1
ATOM 773 C CA . ILE A 1 97 ? -0.863 -5.848 2.005 1.00 98.62 97 ILE A CA 1
ATOM 774 C C . ILE A 1 97 ? -2.311 -5.499 1.666 1.00 98.62 97 ILE A C 1
ATOM 776 O O . ILE A 1 97 ? -3.092 -5.229 2.580 1.00 98.62 97 ILE A O 1
ATOM 780 N N . SER A 1 98 ? -2.695 -5.570 0.386 1.00 98.25 98 SER A N 1
ATOM 781 C CA . SER A 1 98 ? -4.063 -5.258 -0.038 1.00 98.25 98 SER A CA 1
ATOM 782 C C . SER A 1 98 ? -5.092 -6.149 0.655 1.00 98.25 98 SER A C 1
ATOM 784 O O . SER A 1 98 ? -6.057 -5.654 1.236 1.00 98.25 98 SER A O 1
ATOM 786 N N . GLN A 1 99 ? -4.883 -7.465 0.637 1.00 98.12 99 GLN A N 1
ATOM 787 C CA . GLN A 1 99 ? -5.851 -8.420 1.163 1.00 98.12 99 GLN A CA 1
ATOM 788 C C . GLN A 1 99 ? -5.993 -8.327 2.684 1.00 98.12 99 GLN A C 1
ATOM 790 O O . GLN A 1 99 ? -7.112 -8.323 3.200 1.00 98.12 99 GLN A O 1
ATOM 795 N N . LEU A 1 100 ? -4.879 -8.277 3.419 1.00 98.12 100 LEU A N 1
ATOM 796 C CA . LEU A 1 100 ? -4.911 -8.275 4.881 1.00 98.12 100 LEU A CA 1
ATOM 797 C C . LEU A 1 100 ? -5.441 -6.955 5.427 1.00 98.12 100 LEU A C 1
ATOM 799 O O . LEU A 1 100 ? -6.275 -6.984 6.331 1.00 98.12 100 LEU A O 1
ATOM 803 N N . ALA A 1 101 ? -5.031 -5.819 4.855 1.00 98.06 101 ALA A N 1
ATOM 804 C CA . ALA A 1 101 ? -5.556 -4.525 5.265 1.00 98.06 101 ALA A CA 1
ATOM 805 C C . ALA A 1 101 ? -7.079 -4.482 5.079 1.00 98.06 101 ALA A C 1
ATOM 807 O O . ALA A 1 101 ? -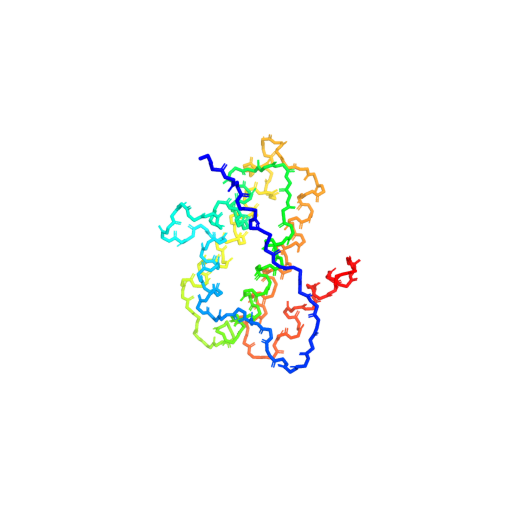7.792 -4.272 6.058 1.00 98.06 101 ALA A O 1
ATOM 808 N N . ARG A 1 102 ? -7.597 -4.828 3.887 1.00 98.31 102 ARG A N 1
ATOM 809 C CA . ARG A 1 102 ? -9.051 -4.867 3.634 1.00 98.31 102 ARG A CA 1
ATOM 810 C C . ARG A 1 102 ? -9.784 -5.821 4.579 1.00 98.31 102 ARG A C 1
ATOM 812 O O . ARG A 1 102 ? -10.819 -5.457 5.137 1.00 98.31 102 ARG A O 1
ATOM 819 N N . ALA A 1 103 ? -9.250 -7.025 4.789 1.00 98.06 103 ALA A N 1
ATOM 820 C CA . ALA A 1 103 ? -9.858 -8.023 5.667 1.00 98.06 103 ALA A CA 1
ATOM 821 C C . ALA A 1 103 ? -9.902 -7.584 7.139 1.00 98.06 103 ALA A C 1
ATOM 823 O O . ALA A 1 103 ? -10.789 -8.002 7.879 1.00 98.06 103 ALA A O 1
ATOM 824 N N . TRP A 1 104 ? -8.948 -6.772 7.597 1.00 97.69 104 TRP A N 1
ATOM 825 C CA . TRP A 1 104 ? -8.912 -6.317 8.986 1.00 97.69 104 TRP A CA 1
ATOM 826 C C . TRP A 1 104 ? -9.688 -5.023 9.206 1.00 97.69 104 TRP A C 1
ATOM 828 O O . TRP A 1 104 ? -10.331 -4.909 10.251 1.00 97.69 104 TRP A O 1
ATOM 838 N N . SER A 1 105 ? -9.620 -4.075 8.268 1.00 97.06 105 SER A N 1
ATOM 839 C CA . SER A 1 105 ? -10.121 -2.710 8.453 1.00 97.06 105 SER A CA 1
ATOM 840 C C . SER A 1 105 ? -11.424 -2.384 7.731 1.00 97.06 105 SER A C 1
ATOM 842 O O . SER A 1 105 ? -12.134 -1.516 8.221 1.00 97.06 105 SER A O 1
ATOM 844 N N . LEU A 1 106 ? -11.763 -3.039 6.613 1.00 96.56 106 LEU A N 1
ATOM 845 C CA . LEU A 1 106 ? -12.924 -2.650 5.792 1.00 96.56 106 LEU A CA 1
ATOM 846 C C . LEU A 1 106 ? -14.108 -3.615 5.919 1.00 96.56 106 LEU A C 1
ATOM 848 O O . LEU A 1 106 ? -15.261 -3.195 5.922 1.00 96.56 106 LEU A O 1
ATOM 852 N N . GLN A 1 107 ? -13.844 -4.919 6.027 1.00 95.06 107 GLN A N 1
ATOM 853 C CA . GLN A 1 107 ? -14.912 -5.916 6.150 1.00 95.06 107 GLN A CA 1
ATOM 854 C C . GLN A 1 107 ? -15.628 -5.786 7.496 1.00 95.06 107 GLN A C 1
ATOM 856 O O . GLN A 1 107 ? -14.980 -5.647 8.531 1.00 95.06 107 GLN A O 1
ATOM 861 N N . SER A 1 108 ? -16.960 -5.892 7.510 1.00 92.69 108 SER A N 1
ATOM 862 C CA . SER A 1 108 ? -17.765 -5.701 8.727 1.00 92.69 108 SER A CA 1
ATOM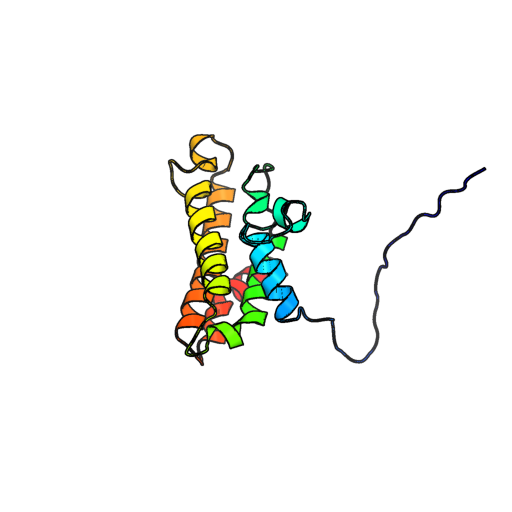 863 C C . SER A 1 108 ? -17.430 -6.686 9.855 1.00 92.69 108 SER A C 1
ATOM 865 O O . SER A 1 108 ? -17.582 -6.365 11.031 1.00 92.69 108 SER A O 1
ATOM 867 N N . ASP A 1 109 ? -16.976 -7.892 9.512 1.00 94.94 109 ASP A N 1
ATOM 868 C CA . ASP A 1 109 ? -16.494 -8.915 10.447 1.00 94.94 109 ASP A CA 1
ATOM 869 C C . ASP A 1 109 ? -14.965 -8.886 10.637 1.00 94.94 109 ASP A C 1
ATOM 871 O O . ASP A 1 109 ? -14.403 -9.690 11.387 1.00 94.94 109 ASP A O 1
ATOM 875 N N . GLY A 1 110 ? -14.288 -7.933 9.997 1.00 95.94 110 GLY A N 1
ATOM 876 C CA . GLY A 1 110 ? -12.863 -7.685 10.123 1.00 95.94 110 GLY A CA 1
ATOM 877 C C . GLY A 1 110 ? -12.474 -7.315 11.548 1.00 95.94 110 GLY A C 1
ATOM 878 O O . GLY A 1 110 ? -13.253 -6.745 12.313 1.00 95.94 110 GLY A O 1
ATOM 879 N N . MET A 1 111 ? -11.246 -7.664 11.936 1.00 96.50 111 MET A N 1
ATOM 880 C CA . MET A 1 111 ? -10.767 -7.512 13.312 1.00 96.50 111 MET A CA 1
ATOM 881 C C . MET A 1 111 ? -10.937 -6.090 13.868 1.00 96.50 111 MET A C 1
ATOM 883 O O . MET A 1 111 ? -11.306 -5.968 15.034 1.00 96.50 111 MET A O 1
ATOM 887 N N . LEU A 1 112 ? -10.672 -5.041 13.089 1.00 97.62 112 LEU A N 1
ATOM 888 C CA . LEU A 1 112 ? -10.780 -3.660 13.565 1.00 97.62 112 LEU A CA 1
ATOM 889 C C . LEU A 1 112 ? -12.237 -3.198 13.628 1.00 97.62 112 LEU A C 1
ATOM 891 O O . LEU A 1 112 ? -12.630 -2.585 14.619 1.00 97.62 112 LEU A O 1
ATOM 895 N N . GLN A 1 113 ? -13.040 -3.573 12.629 1.00 97.44 113 GLN A N 1
ATOM 896 C CA . GLN A 1 113 ? -14.468 -3.256 12.559 1.00 97.44 113 GLN A CA 1
ATOM 897 C C . GLN A 1 113 ? -15.252 -3.918 13.695 1.00 97.44 113 GLN A C 1
ATOM 899 O O . GLN A 1 113 ? -15.875 -3.241 14.511 1.00 97.44 113 GLN A O 1
ATOM 904 N N . ARG A 1 114 ? -15.152 -5.247 13.836 1.00 96.94 114 ARG A N 1
ATOM 905 C CA . ARG A 1 114 ? -15.939 -6.008 14.825 1.00 96.94 114 ARG A CA 1
ATOM 906 C C . ARG A 1 114 ? -15.631 -5.647 16.279 1.00 96.94 114 ARG A C 1
ATOM 908 O O . ARG A 1 114 ? -16.449 -5.906 17.155 1.00 96.94 114 ARG A O 1
ATOM 915 N N . ASN A 1 115 ? -14.436 -5.113 16.541 1.00 96.56 115 ASN A N 1
ATOM 916 C CA . ASN A 1 115 ? -14.014 -4.683 17.874 1.00 96.56 115 ASN A CA 1
ATOM 917 C C . ASN A 1 115 ? -14.187 -3.170 18.092 1.00 96.56 115 ASN A C 1
ATOM 919 O O . ASN A 1 115 ? -13.817 -2.682 19.156 1.00 96.56 115 ASN A O 1
ATOM 923 N N . GLY A 1 116 ? -14.722 -2.427 17.113 1.00 96.25 116 GLY A N 1
ATOM 924 C CA . GLY A 1 116 ? -14.917 -0.978 17.209 1.00 96.25 116 GLY A CA 1
ATOM 925 C C . GLY A 1 116 ? -13.616 -0.201 17.420 1.00 96.25 116 GLY A C 1
ATOM 926 O O . GLY A 1 116 ? -13.615 0.802 18.128 1.00 96.25 116 GLY A O 1
ATOM 927 N N . LEU A 1 117 ? -12.501 -0.702 16.875 1.00 97.88 117 LEU A N 1
ATOM 928 C CA . LEU A 1 117 ? -11.173 -0.113 17.071 1.00 97.88 117 LEU A CA 1
ATOM 929 C C . LEU A 1 117 ? -10.872 1.011 16.081 1.00 97.88 117 LEU A C 1
ATOM 931 O O . LEU A 1 117 ? -10.068 1.876 16.402 1.00 97.88 117 LEU A O 1
ATOM 935 N N . ILE A 1 118 ? -11.488 0.983 14.899 1.00 98.06 118 ILE A N 1
ATOM 936 C CA . ILE A 1 118 ? -11.275 1.951 13.820 1.00 98.06 118 ILE A CA 1
ATOM 937 C C . ILE A 1 118 ? -12.538 2.790 13.605 1.00 98.06 118 ILE A C 1
ATOM 939 O O . ILE A 1 118 ? -13.652 2.271 13.699 1.00 98.06 118 ILE A O 1
ATOM 943 N N . SER A 1 119 ? -12.379 4.088 13.344 1.00 97.88 119 SER A N 1
ATOM 944 C CA . SER A 1 119 ? -13.506 4.977 13.041 1.00 97.88 119 SER A CA 1
ATOM 945 C C . SER A 1 119 ? -13.979 4.842 11.586 1.00 97.88 119 SER A C 1
ATOM 947 O O . SER A 1 119 ? -13.276 4.293 10.735 1.00 97.88 119 SER A O 1
ATOM 949 N N . ALA A 1 120 ? -15.165 5.379 11.277 1.00 97.56 120 ALA A N 1
ATOM 950 C CA . ALA A 1 120 ? -15.660 5.451 9.898 1.00 97.56 120 ALA A CA 1
ATOM 951 C C . ALA A 1 120 ? -14.724 6.282 8.997 1.00 97.56 120 ALA A C 1
ATOM 953 O O . ALA A 1 120 ? -14.338 5.818 7.934 1.00 97.56 120 ALA A O 1
ATOM 954 N N . GLU A 1 121 ? -14.260 7.440 9.472 1.00 98.25 121 GLU A N 1
ATOM 955 C CA . GLU A 1 121 ? -13.310 8.304 8.750 1.00 98.25 121 GLU A CA 1
ATOM 956 C C . GLU A 1 121 ? -11.967 7.601 8.480 1.00 98.25 121 GLU A C 1
ATOM 958 O O . GLU A 1 121 ? -11.412 7.681 7.385 1.00 98.25 121 GLU A O 1
ATOM 963 N N . GLN A 1 122 ? -11.450 6.852 9.460 1.00 98.44 122 GLN A N 1
ATOM 964 C CA . GLN A 1 122 ? -10.236 6.050 9.281 1.00 98.44 122 GLN A CA 1
ATOM 965 C C . GLN A 1 122 ? -10.455 4.877 8.318 1.00 98.44 122 GLN A C 1
ATOM 967 O O . GLN A 1 122 ? -9.538 4.495 7.595 1.00 98.44 122 GLN A O 1
ATOM 972 N N . THR A 1 123 ? -11.660 4.307 8.297 1.00 98.31 123 THR A N 1
ATOM 973 C CA . THR A 1 123 ? -12.037 3.256 7.343 1.00 98.31 123 THR A CA 1
ATOM 974 C C . THR A 1 123 ? -12.038 3.808 5.920 1.00 98.31 123 THR A C 1
ATOM 976 O O . THR A 1 123 ? -11.392 3.220 5.059 1.00 98.31 123 THR A O 1
ATOM 979 N N . GLU A 1 124 ? -12.682 4.957 5.697 1.00 98.25 124 GLU A N 1
ATOM 980 C CA . GLU A 1 124 ? -12.709 5.652 4.400 1.00 98.25 124 GLU A CA 1
ATOM 981 C C . GLU A 1 124 ? -11.295 6.032 3.941 1.00 98.25 124 GLU A C 1
ATOM 983 O O . GLU A 1 124 ? -10.928 5.791 2.795 1.00 98.25 124 GLU A O 1
ATOM 988 N N . THR A 1 125 ? -10.460 6.534 4.856 1.00 98.44 125 THR A N 1
ATOM 989 C CA . THR A 1 125 ? -9.055 6.860 4.561 1.00 98.44 125 THR A CA 1
ATOM 990 C C . THR A 1 125 ? -8.262 5.621 4.128 1.00 98.44 125 THR A C 1
ATOM 992 O O . THR A 1 125 ? -7.527 5.661 3.143 1.00 98.44 125 THR A O 1
ATOM 995 N N . LEU A 1 126 ? -8.405 4.495 4.839 1.00 98.31 126 LEU A N 1
ATOM 996 C CA . LEU A 1 126 ? -7.740 3.246 4.454 1.00 98.31 126 LEU A CA 1
ATOM 997 C C . LEU A 1 126 ? -8.254 2.700 3.125 1.00 98.31 126 LEU A C 1
ATOM 999 O O . LEU A 1 126 ? -7.464 2.140 2.370 1.00 98.31 126 LEU A O 1
ATOM 1003 N N . GLU A 1 127 ? -9.552 2.817 2.854 1.00 98.50 127 GLU A N 1
ATOM 1004 C CA . GLU A 1 127 ? -10.133 2.412 1.577 1.00 98.50 127 GLU A CA 1
ATOM 1005 C C . GLU A 1 127 ? -9.532 3.226 0.427 1.00 98.50 127 GLU A C 1
ATOM 1007 O O . GLU A 1 127 ? -9.014 2.629 -0.514 1.00 98.50 127 GLU A O 1
ATOM 1012 N N . GLU A 1 128 ? -9.466 4.554 0.562 1.00 98.56 128 GLU A N 1
ATOM 1013 C CA . GLU A 1 128 ? -8.850 5.451 -0.423 1.00 98.56 128 GLU A CA 1
ATOM 1014 C C . GLU A 1 128 ? -7.372 5.096 -0.679 1.00 98.56 128 GLU A C 1
ATOM 1016 O O . GLU A 1 128 ? -6.943 4.948 -1.827 1.00 98.56 128 GLU A O 1
ATOM 1021 N N . TRP A 1 129 ? -6.586 4.883 0.385 1.00 98.75 129 TRP A N 1
ATOM 1022 C CA . TRP A 1 129 ? -5.181 4.468 0.279 1.00 98.75 129 TRP A CA 1
ATOM 1023 C C . TRP A 1 129 ? -5.017 3.117 -0.418 1.00 98.75 129 TRP A C 1
ATOM 1025 O O . TRP A 1 129 ? -4.147 2.955 -1.276 1.00 98.75 129 TRP A O 1
ATOM 1035 N N . LEU A 1 130 ? -5.839 2.130 -0.054 1.00 98.69 130 LEU A N 1
ATOM 1036 C CA . LEU A 1 130 ? -5.774 0.786 -0.622 1.00 98.69 130 LEU A CA 1
ATOM 1037 C C . LEU A 1 130 ? -6.227 0.761 -2.078 1.00 98.69 130 LEU A C 1
ATOM 1039 O O . LEU A 1 130 ? -5.668 -0.008 -2.862 1.00 98.69 130 LEU A O 1
ATOM 1043 N N . ASP A 1 131 ? -7.200 1.586 -2.446 1.00 98.56 131 ASP A N 1
ATOM 1044 C CA . ASP A 1 131 ? -7.649 1.744 -3.824 1.00 98.56 131 ASP A CA 1
ATOM 1045 C C . ASP A 1 131 ? -6.539 2.357 -4.678 1.00 98.56 131 ASP A C 1
ATOM 1047 O O . ASP A 1 131 ? -6.160 1.746 -5.673 1.00 98.56 131 ASP A O 1
ATOM 1051 N N . MET A 1 132 ? -5.917 3.461 -4.245 1.00 98.75 132 MET A N 1
ATOM 1052 C CA . MET A 1 132 ? -4.769 4.049 -4.953 1.00 98.75 132 MET A CA 1
ATOM 1053 C C . MET A 1 132 ? -3.600 3.065 -5.098 1.00 98.75 132 MET A C 1
ATOM 1055 O O . MET A 1 132 ? -3.054 2.903 -6.189 1.00 98.75 132 MET A O 1
ATOM 1059 N N . PHE A 1 133 ? -3.233 2.376 -4.015 1.00 98.81 133 PHE A N 1
ATOM 1060 C CA . PHE A 1 133 ? -2.138 1.406 -4.017 1.00 98.81 133 PHE A CA 1
ATOM 1061 C C . PHE A 1 133 ? -2.419 0.216 -4.943 1.00 98.81 133 PHE A C 1
ATOM 1063 O O . PHE A 1 133 ? -1.590 -0.134 -5.783 1.00 98.81 133 PHE A O 1
ATOM 1070 N N . SER A 1 134 ? -3.593 -0.412 -4.813 1.00 98.56 134 SER A N 1
ATOM 1071 C CA . SER A 1 134 ? -3.935 -1.587 -5.624 1.00 98.56 134 SER A CA 1
ATOM 1072 C C . SER A 1 134 ? -4.193 -1.237 -7.090 1.00 98.56 134 SER A C 1
ATOM 1074 O O . SER A 1 134 ? -3.846 -2.038 -7.957 1.00 98.56 134 SER A O 1
ATOM 1076 N N . TYR A 1 135 ? -4.704 -0.036 -7.379 1.00 98.56 135 TYR A N 1
ATOM 1077 C CA . TYR A 1 135 ? -4.833 0.479 -8.741 1.00 98.56 135 TYR A CA 1
ATOM 1078 C C . TYR A 1 135 ? -3.468 0.674 -9.401 1.00 98.56 135 TYR A C 1
ATOM 1080 O O . TYR A 1 135 ? -3.249 0.176 -10.502 1.00 98.56 135 TYR A O 1
ATOM 1088 N N . ALA A 1 136 ? -2.527 1.326 -8.710 1.00 98.62 136 ALA A N 1
ATOM 1089 C CA . ALA A 1 136 ? -1.178 1.530 -9.229 1.00 98.62 136 ALA A CA 1
ATOM 1090 C C . ALA A 1 136 ? -0.504 0.196 -9.576 1.00 98.62 136 ALA A C 1
ATOM 1092 O O . ALA A 1 136 ? 0.019 0.029 -10.676 1.00 98.62 136 ALA A O 1
ATOM 1093 N N . VAL A 1 137 ? -0.576 -0.780 -8.664 1.00 98.38 137 VAL A N 1
ATOM 1094 C CA . VAL A 1 137 ? -0.045 -2.129 -8.899 1.00 98.38 137 VAL A CA 1
ATOM 1095 C C . VAL A 1 137 ? -0.732 -2.793 -10.093 1.00 98.38 137 VAL A C 1
ATOM 1097 O O . VAL A 1 137 ? -0.043 -3.336 -10.949 1.00 98.38 137 VAL A O 1
ATOM 1100 N N . MET A 1 138 ? -2.065 -2.739 -10.178 1.00 98.12 138 MET A N 1
ATOM 1101 C CA . MET A 1 138 ? -2.822 -3.325 -11.289 1.00 98.12 138 MET A CA 1
ATOM 1102 C C . MET A 1 138 ? -2.373 -2.760 -12.640 1.00 98.12 138 MET A C 1
ATOM 1104 O O . MET A 1 138 ? -2.053 -3.543 -13.527 1.00 98.12 138 MET A O 1
ATOM 1108 N N . ILE A 1 139 ? -2.292 -1.432 -12.774 1.00 98.38 139 ILE A N 1
ATOM 1109 C CA . ILE A 1 139 ? -1.886 -0.770 -14.021 1.00 98.38 139 ILE A CA 1
ATOM 1110 C C . ILE A 1 139 ? -0.445 -1.125 -14.402 1.00 98.38 139 ILE A C 1
ATOM 1112 O O . ILE A 1 139 ? -0.172 -1.417 -15.561 1.00 98.38 139 ILE A O 1
ATOM 1116 N N . LEU A 1 140 ? 0.487 -1.147 -13.442 1.00 98.06 140 LEU A N 1
ATOM 1117 C CA . LEU A 1 140 ? 1.880 -1.515 -13.726 1.00 98.06 140 LEU A CA 1
ATOM 1118 C C . LEU A 1 140 ? 2.005 -2.969 -14.208 1.00 98.06 140 LEU A C 1
ATOM 1120 O O . LEU A 1 140 ? 2.813 -3.249 -15.087 1.00 98.06 140 LEU A O 1
ATOM 1124 N N . LEU A 1 141 ? 1.186 -3.885 -13.681 1.00 97.44 141 LEU A N 1
ATOM 1125 C CA . LEU A 1 141 ? 1.169 -5.291 -14.102 1.00 97.44 141 LEU A CA 1
ATOM 1126 C C . LEU A 1 141 ? 0.608 -5.507 -15.519 1.00 97.44 141 LEU A C 1
ATOM 1128 O O . LEU A 1 141 ? 0.829 -6.573 -16.094 1.00 97.44 141 LEU A O 1
ATOM 1132 N N . GLU A 1 142 ? -0.106 -4.536 -16.097 1.00 95.81 142 GLU A N 1
ATOM 1133 C CA . GLU A 1 142 ? -0.550 -4.596 -17.499 1.00 95.81 142 GLU A CA 1
ATOM 1134 C C . GLU A 1 142 ? 0.608 -4.379 -18.492 1.00 95.81 142 GLU A C 1
ATOM 1136 O O . GLU A 1 142 ? 0.493 -4.749 -19.664 1.00 95.81 142 GLU A O 1
ATOM 1141 N N . GLY A 1 143 ? 1.743 -3.850 -18.016 1.00 92.50 143 GLY A N 1
ATOM 1142 C CA . GLY A 1 143 ? 2.977 -3.669 -18.775 1.00 92.50 143 GLY A CA 1
ATOM 1143 C C . GLY A 1 143 ? 3.334 -2.204 -19.041 1.00 92.50 143 GLY A C 1
ATOM 1144 O O . GLY A 1 143 ? 2.866 -1.276 -18.381 1.00 92.50 143 GLY A O 1
ATOM 1145 N N . GLU A 1 144 ? 4.219 -1.992 -20.017 1.00 88.25 144 GLU A N 1
ATOM 1146 C CA . GLU A 1 144 ? 4.762 -0.667 -20.332 1.00 88.25 144 GLU A CA 1
ATOM 1147 C C . GLU A 1 144 ? 3.683 0.335 -20.785 1.00 88.25 144 GLU A C 1
ATOM 1149 O O . GLU A 1 144 ? 2.776 0.015 -21.555 1.00 88.25 144 GLU A O 1
ATOM 1154 N N . GLY A 1 145 ? 3.842 1.597 -20.372 1.00 88.00 145 GLY A N 1
ATOM 1155 C CA . GLY A 1 145 ? 3.017 2.725 -20.826 1.00 88.00 145 GLY A CA 1
ATOM 1156 C C . GLY A 1 145 ? 1.932 3.182 -19.846 1.00 88.00 145 GLY A C 1
ATOM 1157 O O . GLY A 1 145 ? 1.408 4.279 -20.017 1.00 88.00 145 GLY A O 1
ATOM 1158 N N . GLY A 1 146 ? 1.653 2.413 -18.789 1.00 92.25 146 GLY A N 1
ATOM 1159 C CA . GLY A 1 146 ? 0.648 2.750 -17.770 1.00 92.25 146 GLY A CA 1
ATOM 1160 C C . GLY A 1 146 ? 1.145 3.625 -16.611 1.00 92.25 146 GLY A C 1
ATOM 1161 O O . GLY A 1 146 ? 0.358 4.029 -15.762 1.00 92.25 146 GLY A O 1
ATOM 1162 N N . ARG A 1 147 ? 2.443 3.945 -16.533 1.00 94.69 147 ARG A N 1
ATOM 1163 C CA . ARG A 1 147 ? 3.046 4.546 -15.326 1.00 94.69 147 ARG A CA 1
ATOM 1164 C C . ARG A 1 147 ? 2.435 5.886 -14.904 1.00 94.69 147 ARG A C 1
ATOM 1166 O O . ARG A 1 147 ? 2.255 6.123 -13.716 1.00 94.69 147 ARG A O 1
ATOM 1173 N N . GLU A 1 148 ? 2.119 6.775 -15.845 1.00 95.31 148 GLU A N 1
ATOM 1174 C CA . GLU A 1 148 ? 1.477 8.056 -15.504 1.00 95.31 148 GLU A CA 1
ATOM 1175 C C . GLU A 1 148 ? 0.093 7.842 -14.876 1.00 95.31 148 GLU A C 1
ATOM 1177 O O . GLU A 1 148 ? -0.235 8.483 -13.878 1.00 95.31 148 GLU A O 1
ATOM 1182 N N . GLU A 1 149 ? -0.676 6.902 -15.423 1.00 97.06 149 GLU A N 1
ATOM 1183 C CA . GLU A 1 149 ? -2.003 6.532 -14.940 1.00 97.06 149 GLU A CA 1
ATOM 1184 C C . GLU A 1 149 ? -1.942 5.825 -13.582 1.00 97.06 149 GLU A C 1
ATOM 1186 O O . GLU A 1 149 ? -2.694 6.187 -12.676 1.00 97.06 149 GLU A O 1
ATOM 1191 N N . ALA A 1 150 ? -0.996 4.899 -13.403 1.00 98.00 150 ALA A N 1
ATOM 1192 C CA . ALA A 1 150 ? -0.789 4.166 -12.156 1.00 98.00 150 ALA A CA 1
ATOM 1193 C C . ALA A 1 150 ? -0.659 5.107 -10.946 1.00 98.00 150 ALA A C 1
ATOM 1195 O O . ALA A 1 150 ? -1.240 4.856 -9.893 1.00 98.00 150 ALA A O 1
ATOM 1196 N N . PHE A 1 151 ? 0.063 6.221 -11.103 1.00 98.25 151 PHE A N 1
ATOM 1197 C CA . PHE A 1 151 ? 0.316 7.179 -10.023 1.00 98.25 151 PHE A CA 1
ATOM 1198 C C . PHE A 1 151 ? -0.577 8.422 -10.061 1.00 98.25 151 PHE A C 1
ATOM 1200 O O . PHE A 1 151 ? -0.411 9.304 -9.215 1.00 98.25 151 PHE A O 1
ATOM 1207 N N . TRP A 1 152 ? -1.512 8.533 -11.009 1.00 97.44 152 TRP A N 1
ATOM 1208 C CA . TRP A 1 152 ? -2.327 9.740 -11.167 1.00 97.44 152 TRP A CA 1
ATOM 1209 C C . TRP A 1 152 ? -3.137 10.059 -9.904 1.00 97.44 152 TRP A C 1
ATOM 1211 O O . TRP A 1 152 ? -3.027 11.170 -9.383 1.00 97.44 152 TRP A O 1
ATOM 1221 N N . GLY A 1 153 ? -3.867 9.073 -9.368 1.00 96.94 153 GLY A N 1
ATOM 1222 C CA . GLY A 1 153 ? -4.677 9.247 -8.155 1.00 96.94 153 GLY A CA 1
ATOM 1223 C C . GLY A 1 153 ? -3.836 9.650 -6.941 1.00 96.94 153 GLY A C 1
ATOM 1224 O O . GLY A 1 153 ? -4.169 10.604 -6.245 1.00 96.94 153 GLY A O 1
ATOM 1225 N N . TYR A 1 154 ? -2.678 9.012 -6.752 1.00 98.06 154 TYR A N 1
ATOM 1226 C CA . TYR A 1 154 ? -1.746 9.367 -5.678 1.00 98.06 154 TYR A CA 1
ATOM 1227 C C . TYR A 1 154 ? -1.186 10.788 -5.816 1.00 98.06 154 TYR A C 1
ATOM 1229 O O . TYR A 1 154 ? -1.102 11.531 -4.839 1.00 98.06 154 TYR A O 1
ATOM 1237 N N . ARG A 1 155 ? -0.830 11.211 -7.032 1.00 97.62 155 ARG A N 1
ATOM 1238 C CA . ARG A 1 155 ? -0.344 12.576 -7.278 1.00 97.62 155 ARG A CA 1
ATOM 1239 C C . ARG A 1 155 ? -1.428 13.622 -7.037 1.00 97.62 155 ARG A C 1
ATOM 1241 O O . ARG A 1 155 ? -1.101 14.720 -6.590 1.00 97.62 155 ARG A O 1
ATOM 1248 N N . ASP A 1 156 ? -2.684 13.317 -7.349 1.00 97.19 156 ASP A N 1
ATOM 1249 C CA . ASP A 1 156 ? -3.809 14.203 -7.039 1.00 97.19 156 ASP A CA 1
ATOM 1250 C C . ASP A 1 156 ? -4.054 14.286 -5.525 1.00 97.19 156 ASP A C 1
ATOM 1252 O O . ASP A 1 156 ? -4.145 15.384 -4.973 1.00 97.19 156 ASP A O 1
ATOM 1256 N N . TYR A 1 157 ? -4.011 13.141 -4.836 1.00 96.62 157 TYR A N 1
ATOM 1257 C CA . TYR A 1 157 ? -4.079 13.054 -3.378 1.00 96.62 157 TYR A CA 1
ATOM 1258 C C . TYR A 1 157 ? -3.031 13.947 -2.699 1.00 96.62 157 TYR A C 1
ATOM 1260 O O . TYR A 1 157 ? -3.391 14.831 -1.921 1.00 96.62 157 TYR A O 1
ATOM 1268 N N . VAL A 1 158 ? -1.751 13.807 -3.063 1.00 95.81 158 VAL A N 1
ATOM 1269 C CA . VAL A 1 158 ? -0.642 14.620 -2.526 1.00 95.81 158 VAL A CA 1
ATOM 1270 C C . VAL A 1 158 ? -0.878 16.122 -2.752 1.00 95.81 158 VAL A C 1
ATOM 1272 O O . VAL A 1 158 ? -0.800 16.915 -1.810 1.00 95.81 158 VAL A O 1
ATOM 1275 N N . LYS A 1 159 ? -1.280 16.521 -3.968 1.00 94.31 159 LYS A N 1
ATOM 1276 C CA . LYS A 1 159 ? -1.593 17.927 -4.287 1.00 94.31 159 LYS A CA 1
ATOM 1277 C C . LYS A 1 159 ? -2.748 18.472 -3.453 1.00 94.31 159 LYS A C 1
ATOM 1279 O O . LYS A 1 159 ? -2.682 19.611 -2.994 1.00 94.31 159 LYS A O 1
ATOM 1284 N N . SER A 1 160 ? -3.801 17.679 -3.253 1.00 91.88 160 SER A N 1
ATOM 1285 C CA . SER A 1 160 ? -4.981 18.081 -2.479 1.00 91.88 160 SER A CA 1
ATOM 1286 C C . SER A 1 160 ? -4.663 18.328 -0.997 1.00 91.88 160 SER A C 1
ATOM 1288 O O . SER A 1 160 ? -5.322 19.143 -0.349 1.00 91.88 160 SER A O 1
ATOM 1290 N N . ARG A 1 161 ? -3.613 17.676 -0.476 1.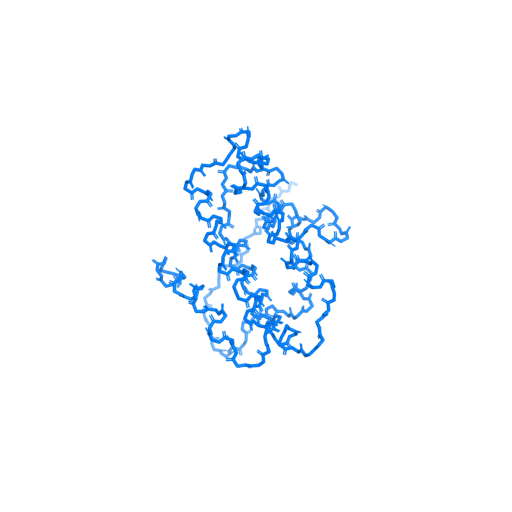00 86.88 161 ARG A N 1
ATOM 1291 C CA . ARG A 1 161 ? -3.130 17.792 0.908 1.00 86.88 161 ARG A CA 1
ATOM 1292 C C . ARG A 1 161 ? -2.062 18.879 1.092 1.00 86.88 161 ARG A C 1
ATOM 1294 O O . ARG A 1 161 ? -1.669 19.152 2.223 1.00 86.88 161 ARG A O 1
ATOM 1301 N N . GLY A 1 162 ? -1.636 19.542 0.012 1.00 77.25 162 GLY A N 1
ATOM 1302 C CA . GLY A 1 162 ? -0.608 20.587 0.050 1.00 77.25 162 GLY A CA 1
ATOM 1303 C C . GLY A 1 162 ? 0.804 20.055 0.309 1.00 77.25 162 GLY A C 1
ATOM 1304 O O . GLY A 1 162 ? 1.622 20.782 0.877 1.00 77.25 162 GLY A O 1
ATOM 1305 N N . MET A 1 163 ? 1.057 18.800 -0.071 1.00 59.12 163 MET A N 1
ATOM 1306 C CA . MET A 1 163 ? 2.346 18.117 0.048 1.00 59.12 163 MET A CA 1
ATOM 1307 C C . MET A 1 163 ? 3.146 18.157 -1.254 1.00 59.12 163 MET A C 1
ATOM 1309 O O . MET A 1 163 ? 2.526 18.222 -2.342 1.00 59.12 163 MET A O 1
#

Sequence (163 aa):
MNGRQTARQPFCLHHEGERICAMTKEEAKELLKCHAFAHDNIESEKMRGGFLGMLRPFGGELDERNFHELMEIVEVLADELERGEVDREIMACLWGISQLARAWSLQSDGMLQRNGLISAEQTETLEEWLDMFSYAVMILLEGEGGREEAFWGYRDYVKSRGM